Protein AF-A0A957NKJ2-F1 (afdb_monomer)

Sequence (121 aa):
MNRRWLSWLSLLTVLALMLSACGTPELPAAGPADGGDDAAAAPAESANTAAEPAAAADAGLPEVPRNRTLIMAGLGGEHPGAFTDVELFNSYAPGLSRSGFTQACTEGLFYYNMIGDEFIP

Mean predicted aligned error: 19.48 Å

Radius of gyration: 27.21 Å; Cα contacts (8 Å, |Δi|>4): 42; chains: 1; bounding box: 52×72×53 Å

Foldseek 3Di:
DDPVVVVVVVVVVVVVVVVVPPDDPDDDDDDDDDDDDDDDDDDDPPPPPVPDPPPPDCPDDDDDDPVPDDDDDPQQPPDPPQQPPPVDLDPPDPPRRDRCSCVPVHDDPWDQDPVVRDTHD

Secondary structure (DSSP, 8-state):
--HHHHHHHHHHHHHHHHHHHSPPPPPPPPPPPP----------------PPPP------PPPP-GGG-----SSSTTSTTS---TT---TTSTT---TTHHHHS---SSEEETTTTEEE-

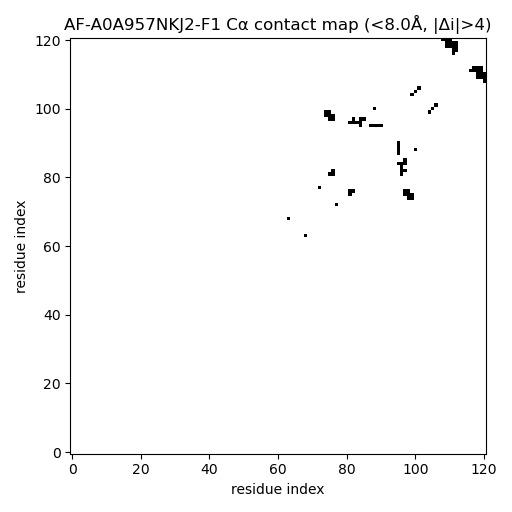Structure (mmCIF, N/CA/C/O backbone):
data_AF-A0A957NKJ2-F1
#
_entry.id   AF-A0A957NKJ2-F1
#
loop_
_atom_site.group_PDB
_atom_site.id
_atom_site.type_symbol
_atom_site.label_atom_id
_atom_site.label_alt_id
_atom_site.label_comp_id
_atom_site.label_asym_id
_atom_site.label_entity_id
_atom_site.label_seq_id
_atom_site.pdbx_PDB_ins_code
_atom_site.Cartn_x
_atom_site.Cartn_y
_atom_site.Cartn_z
_atom_site.occupancy
_atom_site.B_iso_or_equiv
_atom_site.auth_seq_id
_atom_site.auth_comp_id
_atom_site.auth_asym_id
_atom_site.auth_atom_id
_atom_site.pdbx_PDB_model_num
ATOM 1 N N . MET A 1 1 ? 28.696 27.927 -23.255 1.00 62.62 1 MET A N 1
ATOM 2 C CA . MET A 1 1 ? 27.937 27.993 -21.984 1.00 62.62 1 MET A CA 1
ATOM 3 C C . MET A 1 1 ? 28.858 27.620 -20.838 1.00 62.62 1 MET A C 1
ATOM 5 O O . MET A 1 1 ? 29.467 26.558 -20.871 1.00 62.62 1 MET A O 1
ATOM 9 N N . ASN A 1 2 ? 29.043 28.524 -19.877 1.00 75.38 2 ASN A N 1
ATOM 10 C CA . ASN A 1 2 ? 30.104 28.403 -18.880 1.00 75.38 2 ASN A CA 1
ATOM 11 C C . ASN A 1 2 ? 29.713 27.373 -17.818 1.00 75.38 2 ASN A C 1
ATOM 13 O O . ASN A 1 2 ? 28.762 27.587 -17.076 1.00 75.38 2 ASN A O 1
ATOM 17 N N . ARG A 1 3 ? 30.472 26.275 -17.712 1.00 78.56 3 ARG A N 1
ATOM 18 C CA . ARG A 1 3 ? 30.238 25.187 -16.738 1.00 78.56 3 ARG A CA 1
ATOM 19 C C . ARG A 1 3 ? 30.121 25.700 -15.296 1.00 78.56 3 ARG A C 1
ATOM 21 O O . ARG A 1 3 ? 29.353 25.169 -14.512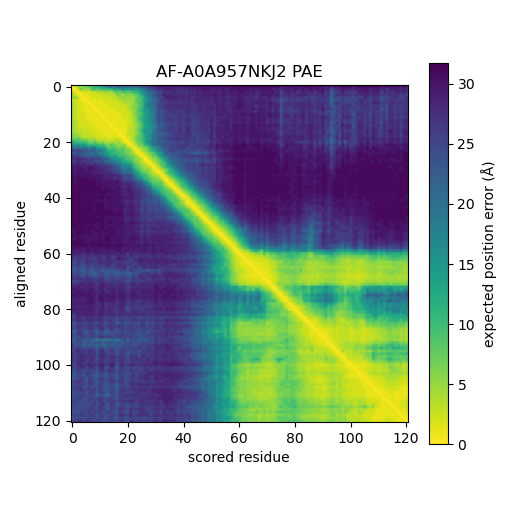 1.00 78.56 3 ARG A O 1
ATOM 28 N N . ARG A 1 4 ? 30.815 26.805 -14.997 1.00 86.44 4 ARG A N 1
ATOM 29 C CA . ARG A 1 4 ? 30.730 27.544 -13.730 1.00 86.44 4 ARG A CA 1
ATOM 30 C C . ARG A 1 4 ? 29.339 28.129 -13.467 1.00 86.44 4 ARG A C 1
ATOM 32 O O . ARG A 1 4 ? 28.875 28.066 -12.343 1.00 86.44 4 ARG A O 1
ATOM 39 N N . TRP A 1 5 ? 28.661 28.650 -14.486 1.00 89.94 5 TRP A N 1
ATOM 40 C CA . TRP A 1 5 ? 27.321 29.224 -14.341 1.00 89.94 5 TRP A CA 1
ATOM 41 C C . TRP A 1 5 ? 26.274 28.151 -14.020 1.00 89.94 5 TRP A C 1
ATOM 43 O O . TRP A 1 5 ? 25.466 28.336 -13.117 1.00 89.94 5 TRP A O 1
ATOM 53 N N . LEU A 1 6 ? 26.367 26.992 -14.681 1.00 89.56 6 LEU A N 1
ATOM 54 C CA . LEU A 1 6 ? 25.525 25.827 -14.388 1.00 89.56 6 LEU A CA 1
ATOM 55 C C . LEU A 1 6 ? 25.745 25.315 -12.958 1.00 89.56 6 LEU A C 1
ATOM 57 O O . LEU A 1 6 ? 24.777 25.098 -12.239 1.00 89.56 6 LEU A O 1
ATOM 61 N N . SER A 1 7 ? 27.001 25.205 -12.508 1.00 89.06 7 SER A N 1
ATOM 62 C CA . SER A 1 7 ? 27.301 24.802 -11.128 1.00 89.06 7 SER A CA 1
ATOM 63 C C . SER A 1 7 ? 26.748 25.783 -10.092 1.00 89.06 7 SER A C 1
ATOM 65 O O . SER A 1 7 ? 26.235 25.347 -9.069 1.00 89.06 7 SER A O 1
ATOM 67 N N . TRP A 1 8 ? 26.814 27.090 -10.356 1.00 94.19 8 TRP A N 1
ATOM 68 C CA . TRP A 1 8 ? 26.260 28.112 -9.462 1.00 94.19 8 TRP A CA 1
ATOM 69 C C . TRP A 1 8 ? 24.733 28.066 -9.395 1.00 94.19 8 TRP A C 1
ATOM 71 O O . TRP A 1 8 ? 24.173 28.165 -8.306 1.00 94.19 8 TRP A O 1
ATOM 81 N N . LEU A 1 9 ? 24.064 27.859 -10.532 1.00 94.12 9 LEU A N 1
ATOM 82 C CA . LEU A 1 9 ? 22.613 27.676 -10.590 1.00 94.12 9 LEU A CA 1
ATOM 83 C C . LEU A 1 9 ? 22.170 26.467 -9.763 1.00 94.12 9 LEU A C 1
ATOM 85 O O . LEU A 1 9 ? 21.305 26.616 -8.903 1.00 94.12 9 LEU A O 1
ATOM 89 N N . SER A 1 10 ? 22.808 25.307 -9.947 1.00 90.56 10 SER A N 1
ATOM 90 C CA . SER A 1 10 ? 22.511 24.098 -9.167 1.00 90.56 10 SER A CA 1
ATOM 91 C C . SER A 1 10 ? 22.711 24.311 -7.666 1.00 90.56 10 SER A C 1
ATOM 93 O O . SER A 1 10 ? 21.876 23.896 -6.866 1.00 90.56 10 SER A O 1
ATOM 95 N N . LEU A 1 11 ? 23.784 25.002 -7.276 1.00 95.25 11 LEU A N 1
ATOM 96 C CA . LEU A 1 11 ? 24.105 25.254 -5.871 1.00 95.25 11 LEU A C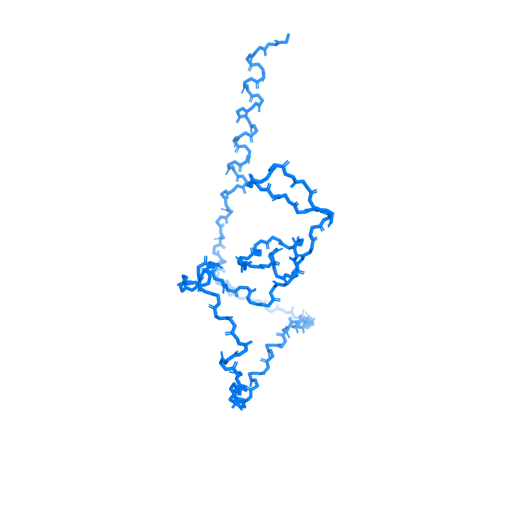A 1
ATOM 97 C C . LEU A 1 11 ? 23.093 26.208 -5.219 1.00 95.25 11 LEU A C 1
ATOM 99 O O . LEU A 1 11 ? 22.652 25.961 -4.100 1.00 95.25 11 LEU A O 1
ATOM 103 N N . LEU A 1 12 ? 22.645 27.234 -5.951 1.00 95.19 12 LEU A N 1
ATOM 104 C CA . LEU A 1 12 ? 21.554 28.116 -5.525 1.00 95.19 12 LEU A CA 1
ATOM 105 C C . LEU A 1 12 ? 20.221 27.370 -5.390 1.00 95.19 12 LEU A C 1
ATOM 107 O O . LEU A 1 12 ? 19.465 27.650 -4.463 1.00 95.19 12 LEU A O 1
ATOM 111 N N . THR A 1 13 ? 19.941 26.403 -6.272 1.00 92.81 13 THR A N 1
ATOM 112 C CA . THR A 1 13 ? 18.685 25.632 -6.209 1.00 92.81 13 THR A CA 1
ATOM 113 C C . THR A 1 13 ? 18.650 24.729 -4.974 1.00 92.81 13 THR A C 1
ATOM 115 O O . THR A 1 13 ? 17.651 24.695 -4.260 1.00 92.81 13 THR A O 1
ATOM 118 N N . VAL A 1 14 ? 19.758 24.037 -4.685 1.00 92.44 14 VAL A N 1
ATOM 119 C CA . VAL A 1 14 ? 19.895 23.190 -3.486 1.00 92.44 14 VAL A CA 1
ATOM 120 C C . VAL A 1 14 ? 19.808 24.029 -2.208 1.00 92.44 14 VAL A C 1
ATOM 122 O O . VAL A 1 14 ? 19.136 23.631 -1.260 1.00 92.44 14 VAL A O 1
ATOM 125 N N . LEU A 1 15 ? 20.432 25.210 -2.191 1.00 90.62 15 LEU A N 1
ATOM 126 C CA . LEU A 1 15 ? 20.371 26.127 -1.053 1.00 90.62 15 LEU A CA 1
ATOM 127 C C . LEU A 1 15 ? 18.934 26.611 -0.794 1.00 90.62 15 LEU A C 1
ATOM 129 O O . LEU A 1 15 ? 18.479 26.576 0.344 1.00 90.62 15 LEU A O 1
ATOM 133 N N . ALA A 1 16 ? 18.193 26.994 -1.837 1.00 88.06 16 ALA A N 1
ATOM 134 C CA . ALA A 1 16 ? 16.799 27.424 -1.707 1.00 88.06 16 ALA A CA 1
ATOM 135 C C . ALA A 1 16 ? 15.884 26.313 -1.158 1.00 88.06 16 ALA A C 1
ATOM 137 O O . ALA A 1 16 ? 15.049 26.578 -0.294 1.00 88.06 16 ALA A O 1
ATOM 138 N N . LEU A 1 17 ? 16.081 25.066 -1.602 1.00 88.00 17 LEU A N 1
ATOM 139 C CA . LEU A 1 17 ? 15.357 23.903 -1.076 1.00 88.00 17 LEU A CA 1
ATOM 140 C C . LEU A 1 17 ? 15.646 23.669 0.413 1.00 88.00 17 LEU A C 1
ATOM 142 O O . LEU A 1 17 ? 14.727 23.390 1.177 1.00 88.00 17 LEU A O 1
ATOM 146 N N . MET A 1 18 ? 16.899 23.836 0.839 1.00 82.88 18 MET A N 1
ATOM 147 C CA . MET A 1 18 ? 17.286 23.683 2.246 1.00 82.88 18 MET A CA 1
ATOM 148 C C . MET A 1 18 ? 16.724 24.801 3.132 1.00 82.88 18 MET A C 1
ATOM 150 O O . MET A 1 18 ? 16.254 24.525 4.232 1.00 82.88 18 MET A O 1
ATOM 154 N N . LEU A 1 19 ? 16.707 26.052 2.655 1.00 79.06 19 LEU A N 1
ATOM 155 C CA . LEU A 1 19 ? 16.115 27.165 3.408 1.00 79.06 19 LEU A CA 1
ATOM 156 C C . LEU A 1 19 ? 14.589 27.054 3.514 1.00 79.06 19 LEU A C 1
ATOM 158 O O . LEU A 1 19 ? 14.032 27.460 4.525 1.00 79.06 19 LEU A O 1
ATOM 162 N N . SER A 1 20 ? 13.917 26.484 2.513 1.00 76.25 20 SER A N 1
ATOM 163 C CA . SER A 1 20 ? 12.472 26.231 2.573 1.00 76.25 20 SER A CA 1
ATOM 164 C C . SER A 1 20 ? 12.095 25.081 3.516 1.00 76.25 20 SER A C 1
ATOM 166 O O . SER A 1 20 ? 10.938 24.999 3.920 1.00 76.25 20 SER A O 1
ATOM 168 N N . ALA A 1 21 ? 13.031 24.181 3.832 1.00 70.12 21 ALA A N 1
ATOM 169 C CA . ALA A 1 21 ? 12.791 23.017 4.686 1.00 70.12 21 ALA A CA 1
ATOM 170 C C . ALA A 1 21 ? 13.028 23.300 6.182 1.00 70.12 21 ALA A C 1
ATOM 172 O O . ALA A 1 21 ? 12.502 22.583 7.034 1.00 70.12 21 ALA A O 1
ATOM 173 N N . CYS A 1 22 ? 13.781 24.351 6.520 1.00 64.00 22 CYS A N 1
ATOM 174 C CA . CYS A 1 22 ? 13.935 24.811 7.897 1.00 64.00 22 CYS A CA 1
ATOM 175 C C . CYS A 1 22 ? 12.802 25.784 8.236 1.00 64.00 22 CYS A C 1
ATOM 177 O O . CYS A 1 22 ? 12.891 26.977 7.956 1.00 64.00 22 CYS A O 1
ATOM 179 N N . GLY A 1 23 ? 11.727 25.246 8.814 1.00 57.72 23 GLY A N 1
ATOM 180 C CA . GLY A 1 23 ? 10.577 26.013 9.284 1.00 57.72 23 GLY A CA 1
ATOM 181 C C . GLY A 1 23 ? 10.963 27.236 10.1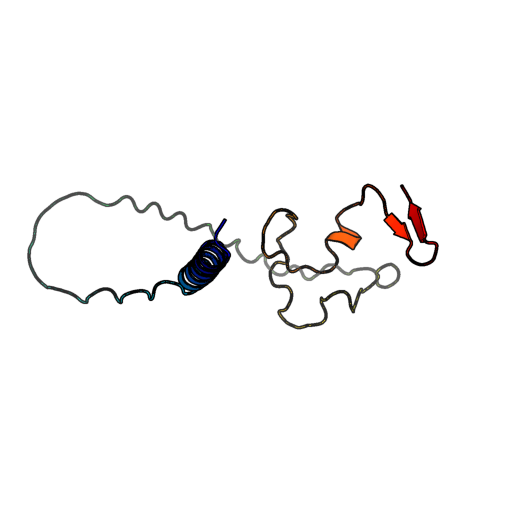25 1.00 57.72 23 GLY A C 1
ATOM 182 O O . GLY A 1 23 ? 11.930 27.227 10.888 1.00 57.72 23 GLY A O 1
ATOM 183 N N . THR A 1 24 ? 10.193 28.306 9.960 1.00 66.31 24 THR A N 1
ATOM 184 C CA . THR A 1 24 ? 10.292 29.550 10.725 1.00 66.31 24 THR A CA 1
ATOM 185 C C . THR A 1 24 ? 10.106 29.260 12.220 1.00 66.31 24 THR A C 1
ATOM 187 O O . THR A 1 24 ? 9.113 28.623 12.574 1.00 66.31 24 THR A O 1
ATOM 190 N N . PRO A 1 25 ? 10.996 29.720 13.121 1.00 60.03 25 PRO A N 1
ATOM 191 C CA . PRO A 1 25 ? 10.727 29.640 14.550 1.00 60.03 25 PRO A CA 1
ATOM 192 C C . PRO A 1 25 ? 9.540 30.546 14.894 1.00 60.03 25 PRO A C 1
ATOM 194 O O . PRO A 1 25 ? 9.522 31.724 14.534 1.00 60.03 25 PRO A O 1
ATOM 197 N N . GLU A 1 26 ? 8.544 29.986 15.576 1.00 55.19 26 GLU A N 1
ATOM 198 C CA . GLU A 1 26 ? 7.409 30.734 16.109 1.00 55.19 26 GLU A CA 1
ATOM 199 C C . GLU A 1 26 ? 7.927 31.707 17.182 1.00 55.19 26 GLU A C 1
ATOM 201 O O . GLU A 1 26 ? 8.547 31.306 18.170 1.00 55.19 26 GLU A O 1
ATOM 206 N N . LEU A 1 27 ? 7.755 33.009 16.945 1.00 52.12 27 LEU A N 1
ATOM 207 C CA . LEU A 1 27 ? 8.110 34.049 17.908 1.00 52.12 27 LEU A CA 1
ATOM 208 C C . LEU A 1 27 ? 7.086 34.032 19.054 1.00 52.12 27 LEU A C 1
ATOM 210 O O . LEU A 1 27 ? 5.887 34.078 18.776 1.00 52.12 27 LEU A O 1
ATOM 214 N N . PRO A 1 28 ? 7.515 34.012 20.330 1.00 52.88 28 PRO A N 1
ATOM 215 C CA . PRO A 1 28 ? 6.582 34.081 21.444 1.00 52.88 28 PRO A CA 1
ATOM 216 C C . PRO A 1 28 ? 5.856 35.429 21.434 1.00 52.88 28 PRO A C 1
ATOM 218 O O . PRO A 1 28 ? 6.483 36.488 21.341 1.00 52.88 28 PRO A O 1
ATOM 221 N N . ALA A 1 29 ? 4.527 35.385 21.537 1.00 53.34 29 ALA A N 1
ATOM 222 C CA . ALA A 1 29 ? 3.704 36.575 21.692 1.00 53.34 29 ALA A CA 1
ATOM 223 C C . ALA A 1 29 ? 4.106 37.336 22.968 1.00 53.34 29 ALA A C 1
ATOM 225 O O . ALA A 1 29 ? 4.267 36.748 24.040 1.00 53.34 29 ALA A O 1
ATOM 226 N N . ALA A 1 30 ? 4.291 38.650 22.835 1.00 41.31 30 ALA A N 1
ATOM 227 C CA . ALA A 1 30 ? 4.644 39.530 23.939 1.00 41.31 30 ALA A CA 1
ATOM 228 C C . ALA A 1 30 ? 3.518 39.581 24.987 1.00 41.31 30 ALA A C 1
ATOM 230 O O . ALA A 1 30 ? 2.345 39.742 24.648 1.00 41.31 30 ALA A O 1
ATOM 231 N N . GLY A 1 31 ? 3.901 39.452 26.260 1.00 50.69 31 GLY A N 1
ATOM 232 C CA . GLY A 1 31 ? 3.032 39.672 27.416 1.00 50.69 31 GLY A CA 1
ATOM 233 C C . GLY A 1 31 ? 2.644 41.149 27.613 1.00 50.69 31 GLY A C 1
ATOM 234 O O . GLY A 1 31 ? 3.145 42.024 26.907 1.0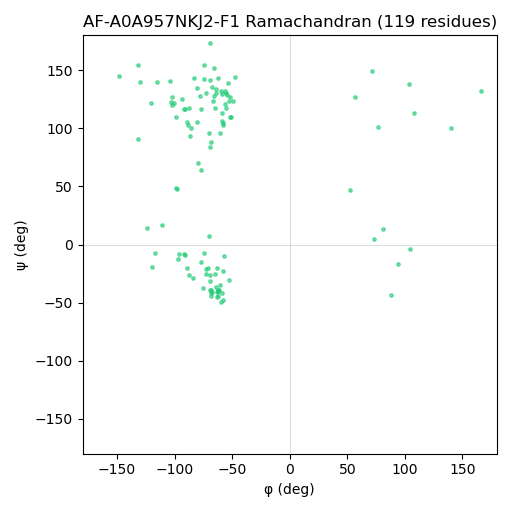0 50.69 31 GLY A O 1
ATOM 235 N N . PRO A 1 32 ? 1.741 41.427 28.566 1.00 46.75 32 PRO A N 1
ATOM 236 C CA . PRO A 1 32 ? 0.715 42.457 28.440 1.00 46.75 32 PRO A CA 1
ATOM 237 C C . PRO A 1 32 ? 1.203 43.870 28.781 1.00 46.75 32 PRO A C 1
ATOM 239 O O . PRO A 1 32 ? 1.954 44.066 29.736 1.00 46.75 32 PRO A O 1
ATOM 242 N N . ALA A 1 33 ? 0.701 44.857 28.034 1.00 35.25 33 ALA A N 1
ATOM 243 C CA . ALA A 1 33 ? 0.698 46.257 28.439 1.00 35.25 33 ALA A CA 1
ATOM 244 C C . ALA A 1 33 ? -0.714 46.632 28.909 1.00 35.25 33 ALA A C 1
ATOM 246 O O . ALA A 1 33 ? -1.693 46.450 28.188 1.00 35.25 33 ALA A O 1
ATOM 247 N N . ASP A 1 34 ? -0.771 47.105 30.147 1.00 38.28 34 ASP A N 1
ATOM 248 C CA . ASP A 1 34 ? -1.948 47.589 30.855 1.00 38.28 34 ASP A CA 1
ATOM 249 C C . ASP A 1 34 ? -2.375 48.975 30.332 1.00 38.28 34 ASP A C 1
ATOM 251 O O . ASP A 1 34 ? -1.520 49.829 30.079 1.00 38.28 34 ASP A O 1
ATOM 255 N N . GLY A 1 35 ? -3.690 49.211 30.257 1.00 31.75 35 GLY A N 1
ATOM 256 C CA . GLY A 1 35 ? -4.294 50.549 30.312 1.00 31.75 35 GLY A CA 1
ATOM 257 C C . GLY A 1 35 ? -4.886 51.138 29.022 1.00 31.75 35 GLY A C 1
ATOM 258 O O . GLY A 1 35 ? -4.155 51.582 28.140 1.00 31.75 35 GLY A O 1
ATOM 259 N N . GLY A 1 36 ? -6.219 51.299 29.008 1.00 28.52 36 GLY A N 1
ATOM 260 C CA . GLY A 1 36 ? -6.904 52.375 28.274 1.00 28.52 36 GLY A CA 1
ATOM 261 C C . GLY A 1 36 ? -8.201 51.979 27.563 1.00 28.52 36 GLY A C 1
ATOM 262 O O . GLY A 1 36 ? -8.148 51.440 26.463 1.00 28.52 36 GLY A O 1
ATOM 263 N N . ASP A 1 37 ? -9.339 52.292 28.188 1.00 32.56 37 ASP A N 1
ATOM 264 C CA . ASP A 1 37 ? -10.719 52.167 27.695 1.00 32.56 37 ASP A CA 1
ATOM 265 C C . ASP A 1 37 ? -10.985 52.856 26.338 1.00 32.56 37 ASP A C 1
ATOM 267 O O . ASP A 1 37 ? -10.523 53.970 26.107 1.00 32.56 37 ASP A O 1
ATOM 271 N N . ASP A 1 38 ? -11.755 52.211 25.450 1.00 29.02 38 ASP A N 1
ATOM 272 C CA . ASP A 1 38 ? -13.137 52.600 25.101 1.00 29.02 38 ASP A CA 1
ATOM 273 C C . ASP A 1 38 ? -13.648 51.903 23.817 1.00 29.02 38 ASP A C 1
ATOM 275 O O . ASP A 1 38 ? -13.019 51.922 22.764 1.00 29.02 38 ASP A O 1
ATOM 279 N N . ALA A 1 39 ? -14.865 51.366 23.943 1.00 34.78 39 ALA A N 1
ATOM 280 C CA . ALA A 1 39 ? -15.900 51.138 22.930 1.00 34.78 39 ALA A CA 1
ATOM 281 C C . ALA A 1 39 ? -15.639 50.306 21.642 1.00 34.78 39 ALA A C 1
ATOM 283 O O . ALA A 1 39 ? -14.905 50.678 20.734 1.00 34.78 39 ALA A O 1
ATOM 284 N N . ALA A 1 40 ? -16.543 49.325 21.492 1.00 33.22 40 ALA A N 1
ATOM 285 C CA . ALA A 1 40 ? -17.197 48.860 20.260 1.00 33.22 40 ALA A CA 1
ATOM 286 C C . ALA A 1 40 ? -16.726 47.548 19.598 1.00 33.22 40 ALA A C 1
ATOM 288 O O . ALA A 1 40 ? -15.551 47.286 19.384 1.00 33.22 40 ALA A O 1
ATOM 289 N N . ALA A 1 41 ? -17.763 46.810 19.177 1.00 32.94 41 ALA A N 1
ATOM 290 C CA . ALA A 1 41 ? -17.811 45.644 18.294 1.00 32.94 41 ALA A CA 1
ATOM 291 C C . ALA A 1 41 ? -17.377 44.291 18.889 1.00 32.94 41 ALA A C 1
ATOM 293 O O . ALA A 1 41 ? -16.205 43.938 18.965 1.00 32.94 41 ALA A O 1
ATOM 294 N N . ALA A 1 42 ? -18.392 43.491 19.231 1.00 43.62 42 ALA A N 1
ATOM 295 C CA . ALA A 1 42 ? -18.269 42.059 19.463 1.00 43.62 42 ALA A CA 1
ATOM 296 C C . ALA A 1 42 ? -17.640 41.364 18.237 1.00 43.62 42 ALA A C 1
ATOM 298 O O . ALA A 1 42 ? -18.136 41.563 17.122 1.00 43.62 42 ALA A O 1
ATOM 299 N N . PRO A 1 43 ? -16.608 40.519 18.400 1.00 37.03 43 PRO A N 1
ATOM 300 C CA . PRO A 1 43 ? -16.194 39.619 17.343 1.00 37.03 43 PRO A CA 1
ATOM 301 C C . PRO A 1 43 ? -17.152 38.430 17.307 1.00 37.03 43 PRO A C 1
ATOM 303 O O . PRO A 1 43 ? -17.401 37.772 18.315 1.00 37.03 43 PRO A O 1
ATOM 306 N N . ALA A 1 44 ? -17.683 38.161 16.117 1.00 40.19 44 ALA A N 1
ATOM 307 C CA . ALA A 1 44 ? -18.317 36.900 15.790 1.00 40.19 44 ALA A CA 1
ATOM 308 C C . ALA A 1 44 ? -17.297 35.769 15.981 1.00 40.19 44 ALA A C 1
ATOM 310 O O . ALA A 1 44 ? -16.372 35.595 15.187 1.00 40.19 44 ALA A O 1
ATOM 311 N N . GLU A 1 45 ? -17.479 35.009 17.054 1.00 36.88 45 GLU A N 1
ATOM 312 C CA . GLU A 1 45 ? -16.822 33.736 17.300 1.00 36.88 45 GLU A CA 1
ATOM 313 C C . GLU A 1 45 ? -17.375 32.715 16.297 1.00 36.88 45 GLU A C 1
ATOM 315 O O . GLU A 1 45 ? -18.326 31.985 16.560 1.00 36.88 45 GLU A O 1
ATOM 320 N N . SE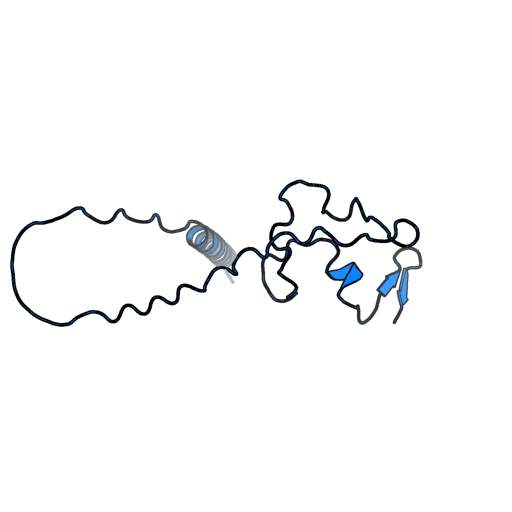R A 1 46 ? -16.806 32.695 15.090 1.00 42.28 46 SER A N 1
ATOM 321 C CA . SER A 1 46 ? -16.981 31.572 14.169 1.00 42.28 46 SER A CA 1
ATOM 322 C C . SER A 1 46 ? -16.037 30.457 14.611 1.00 42.28 46 SER A C 1
ATOM 324 O O . SER A 1 46 ? -15.007 30.185 13.993 1.00 42.28 46 SER A O 1
ATOM 326 N N . ALA A 1 47 ? -16.369 29.852 15.751 1.00 41.41 47 ALA A N 1
ATOM 327 C CA . ALA A 1 47 ? -15.810 28.587 16.180 1.00 41.41 47 ALA A CA 1
ATOM 328 C C . ALA A 1 47 ? -16.326 27.508 15.223 1.00 41.41 47 ALA A C 1
ATOM 330 O O . ALA A 1 47 ? -17.351 26.873 15.463 1.00 41.41 47 ALA A O 1
ATOM 331 N N . ASN A 1 48 ? -15.611 27.284 14.121 1.00 48.91 48 ASN A N 1
ATOM 332 C CA . ASN A 1 48 ? -15.713 26.018 13.406 1.00 48.91 48 ASN A CA 1
ATOM 333 C C . ASN A 1 48 ? -14.911 24.968 14.187 1.00 48.91 48 ASN A C 1
ATOM 335 O O . ASN A 1 48 ? -13.890 24.461 13.726 1.00 48.91 48 ASN A O 1
ATOM 339 N N . THR A 1 49 ? -15.358 24.687 15.411 1.00 40.41 49 THR A N 1
ATOM 340 C CA . THR A 1 49 ? -14.995 23.467 16.117 1.00 40.41 49 THR A CA 1
ATOM 341 C C . THR A 1 49 ? -15.712 22.363 15.365 1.00 40.41 49 THR A C 1
ATOM 343 O O . THR A 1 49 ? -16.907 22.141 15.566 1.00 40.41 49 THR A O 1
ATOM 346 N N . ALA A 1 50 ? -15.006 21.713 14.439 1.00 51.47 50 ALA A N 1
ATOM 347 C CA . ALA A 1 50 ? -15.430 20.413 13.957 1.00 51.47 50 ALA A CA 1
ATOM 348 C C . ALA A 1 50 ? -15.647 19.559 15.207 1.00 51.47 50 ALA A C 1
ATOM 350 O O . ALA A 1 50 ? -14.702 19.298 15.950 1.00 51.47 50 ALA A O 1
ATOM 351 N N . ALA A 1 51 ? -16.911 19.250 15.495 1.00 48.84 51 ALA A N 1
ATOM 352 C CA . ALA A 1 51 ? -17.260 18.403 16.612 1.00 48.84 51 ALA A CA 1
ATOM 353 C C . ALA A 1 51 ? -16.491 17.096 16.435 1.00 48.84 51 ALA A C 1
ATOM 355 O O . ALA A 1 51 ? -16.667 16.400 15.433 1.00 48.84 51 ALA A O 1
ATOM 356 N N . GLU A 1 52 ? -15.612 16.801 17.389 1.00 48.19 52 GLU A N 1
ATOM 357 C CA . GLU A 1 52 ? -15.042 15.473 17.525 1.00 48.19 52 GLU A CA 1
ATOM 358 C C . GLU A 1 52 ? -16.226 14.499 17.588 1.00 48.19 52 GLU A C 1
ATOM 360 O O . GLU A 1 52 ? -17.147 14.730 18.386 1.00 48.19 52 GLU A O 1
ATOM 365 N N . PRO A 1 53 ? -16.302 13.489 16.700 1.00 58.03 53 PRO A N 1
ATOM 366 C CA . PRO A 1 53 ? -17.406 12.550 16.738 1.00 58.03 53 PRO A CA 1
ATOM 367 C C . PRO A 1 53 ? -17.430 11.942 18.136 1.00 58.03 53 PRO A C 1
ATOM 369 O O . PRO A 1 53 ? -16.438 11.377 18.593 1.00 58.03 53 PRO A O 1
ATOM 372 N N . ALA A 1 54 ? -18.557 12.119 18.830 1.00 53.28 54 ALA A N 1
ATOM 373 C CA . ALA A 1 54 ? -18.764 11.545 20.146 1.00 53.28 54 ALA A CA 1
ATOM 374 C C . ALA A 1 54 ? -18.394 10.062 20.079 1.00 53.28 54 ALA A C 1
ATOM 376 O O . ALA A 1 54 ? -18.929 9.341 19.233 1.00 53.28 54 ALA A O 1
ATOM 377 N N . ALA A 1 55 ? -17.460 9.637 20.935 1.00 57.47 55 ALA A N 1
ATOM 378 C CA . ALA A 1 55 ? -17.048 8.248 21.022 1.00 57.47 55 ALA A CA 1
ATOM 379 C C . ALA A 1 55 ? -18.307 7.389 21.177 1.00 57.47 55 ALA A C 1
ATOM 381 O O . ALA A 1 55 ? -19.013 7.469 22.187 1.00 57.47 55 ALA A O 1
ATOM 382 N N . ALA A 1 56 ? -18.632 6.631 20.128 1.00 60.97 56 ALA A N 1
ATOM 383 C CA . ALA A 1 56 ? -19.739 5.700 20.165 1.00 60.97 56 ALA A CA 1
ATOM 384 C C . ALA A 1 56 ? -19.495 4.746 21.338 1.00 60.97 56 ALA A C 1
ATOM 386 O O . ALA A 1 56 ? -18.384 4.240 21.505 1.00 60.97 56 ALA A O 1
ATOM 387 N N . ALA A 1 57 ? -20.518 4.540 22.170 1.00 57.84 57 ALA A N 1
ATOM 388 C CA . ALA A 1 57 ? -20.458 3.538 23.222 1.00 57.84 57 ALA A CA 1
ATOM 389 C C . ALA A 1 57 ? -20.024 2.205 22.599 1.00 57.84 57 ALA A C 1
ATOM 391 O O . ALA A 1 57 ? -20.603 1.777 21.598 1.00 57.84 57 ALA A O 1
ATOM 392 N N . ASP A 1 58 ? -18.981 1.607 23.175 1.00 60.25 58 ASP A N 1
ATOM 393 C CA . ASP A 1 58 ? -18.340 0.392 22.687 1.00 60.25 58 ASP A CA 1
ATOM 394 C C . ASP A 1 58 ? -19.370 -0.745 22.670 1.00 60.25 58 ASP A C 1
ATOM 396 O O . ASP A 1 58 ? -19.669 -1.366 23.690 1.00 60.25 58 ASP A O 1
ATOM 400 N N . AL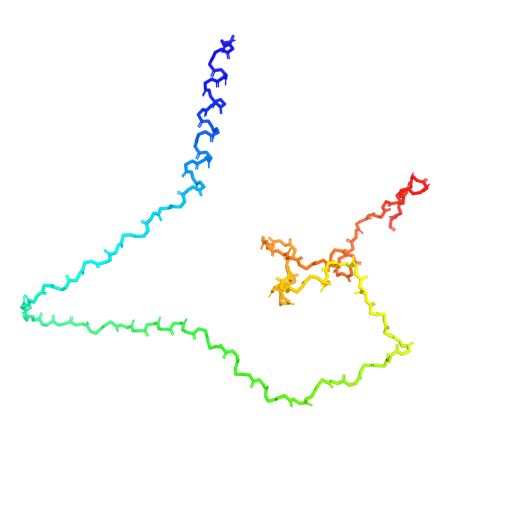A A 1 59 ? -19.979 -0.983 21.508 1.00 69.19 59 ALA A N 1
ATOM 401 C CA . ALA A 1 59 ? -20.935 -2.067 21.299 1.00 69.19 59 ALA A CA 1
ATOM 402 C C . ALA A 1 59 ? -20.250 -3.450 21.314 1.00 69.19 59 ALA A C 1
ATOM 404 O O . ALA A 1 59 ? -20.894 -4.460 21.023 1.00 69.19 59 ALA A O 1
ATOM 405 N N . GLY A 1 60 ? -18.956 -3.499 21.653 1.00 79.25 60 GLY A N 1
ATOM 406 C CA . GLY A 1 60 ? -18.084 -4.627 21.402 1.00 79.25 60 GLY A CA 1
ATOM 407 C C . GLY A 1 60 ? -17.779 -4.740 19.911 1.00 79.25 60 GLY A C 1
ATOM 408 O O . GLY A 1 60 ? -18.587 -4.395 19.045 1.00 79.25 60 GLY A O 1
ATOM 409 N N . LEU A 1 61 ? -16.591 -5.247 19.593 1.00 81.06 61 LEU A N 1
ATOM 410 C CA . LEU A 1 61 ? -16.279 -5.603 18.216 1.00 81.06 61 LEU A CA 1
ATOM 411 C C . LEU A 1 61 ? -17.151 -6.797 17.797 1.00 81.06 61 LEU A C 1
ATOM 413 O O . LEU A 1 61 ? -17.280 -7.756 18.564 1.00 81.06 61 LEU A O 1
ATOM 417 N N . PRO A 1 62 ? -17.749 -6.774 16.596 1.00 88.31 62 PRO A N 1
ATOM 418 C CA . PRO A 1 62 ? -18.469 -7.929 16.085 1.00 88.31 62 PRO A CA 1
ATOM 419 C C . PRO A 1 62 ? -17.515 -9.118 15.920 1.00 88.31 62 PRO A C 1
ATOM 421 O O . PRO A 1 62 ? -16.366 -8.958 15.507 1.00 88.31 62 PRO A O 1
ATOM 424 N N . GLU A 1 63 ? -18.009 -10.323 16.203 1.00 92.25 63 GLU A N 1
ATOM 425 C CA . GLU A 1 63 ? -17.227 -11.546 16.017 1.00 92.25 63 GLU A CA 1
ATOM 426 C C . GLU A 1 63 ? -16.966 -11.789 14.523 1.00 92.25 63 GLU A C 1
ATOM 428 O O . GLU A 1 63 ? -17.895 -11.904 13.716 1.00 92.25 63 GLU A O 1
ATOM 433 N N . VAL A 1 64 ? -15.690 -11.901 14.151 1.00 90.12 64 VAL A N 1
ATOM 434 C CA . VAL A 1 64 ? -15.255 -12.143 12.772 1.00 90.12 64 VAL A CA 1
ATOM 435 C C . VAL A 1 64 ? -14.873 -13.625 12.609 1.00 90.12 64 VAL A C 1
ATOM 437 O O . VAL A 1 64 ? -13.944 -14.091 13.272 1.00 90.12 64 VAL A O 1
ATOM 440 N N . PRO A 1 65 ? -15.527 -14.400 11.716 1.00 94.88 65 PRO A N 1
ATOM 441 C CA . PRO A 1 65 ? -15.280 -15.837 11.590 1.00 94.88 65 PRO A CA 1
ATOM 442 C C . PRO A 1 65 ? -13.821 -16.174 11.257 1.00 94.88 65 PRO A C 1
ATOM 444 O O . PRO A 1 65 ? -13.330 -15.921 10.150 1.00 94.88 65 PRO A O 1
ATOM 447 N N . ARG A 1 66 ? -13.119 -16.821 12.193 1.00 93.31 66 ARG A N 1
ATOM 448 C CA . ARG A 1 66 ? -11.681 -17.100 12.050 1.00 93.31 66 ARG A CA 1
ATOM 449 C C . ARG A 1 66 ? -11.336 -17.966 10.837 1.00 93.31 66 ARG A C 1
ATOM 451 O O . ARG A 1 66 ? -10.289 -17.752 10.230 1.00 93.31 66 ARG A O 1
ATOM 458 N N . ASN A 1 67 ? -12.202 -18.913 10.474 1.00 96.94 67 ASN A N 1
ATOM 459 C CA . ASN A 1 67 ? -12.001 -19.850 9.360 1.00 96.94 67 ASN A CA 1
ATOM 460 C C . ASN A 1 67 ? -12.177 -19.225 7.964 1.00 96.94 67 ASN A C 1
ATOM 462 O O . ASN A 1 67 ? -11.921 -19.896 6.968 1.00 96.94 67 ASN A O 1
ATOM 466 N N . ARG A 1 68 ? -12.632 -17.972 7.881 1.00 95.25 68 ARG A N 1
ATOM 467 C CA . ARG A 1 68 ? -12.801 -17.217 6.628 1.00 95.25 68 ARG A CA 1
ATOM 468 C C . ARG A 1 68 ? -12.039 -15.895 6.639 1.00 95.25 68 ARG A C 1
ATOM 470 O O . ARG A 1 68 ? -12.275 -15.046 5.790 1.00 95.25 68 ARG A O 1
ATOM 477 N N . THR A 1 69 ? -11.132 -15.734 7.599 1.00 92.44 69 THR A N 1
ATOM 478 C CA . THR A 1 69 ? -10.403 -14.488 7.816 1.00 92.44 69 THR A CA 1
ATOM 479 C C . THR A 1 69 ? -8.916 -14.736 7.685 1.00 92.44 69 THR A C 1
ATOM 481 O O . THR A 1 69 ? -8.335 -15.545 8.414 1.00 92.44 69 THR A O 1
ATOM 484 N N . LEU A 1 70 ? -8.294 -14.020 6.756 1.00 88.06 70 LEU A N 1
ATOM 485 C CA . LEU A 1 70 ? -6.849 -13.952 6.645 1.00 88.06 70 LEU A CA 1
ATOM 486 C C . LEU A 1 70 ? -6.357 -12.774 7.485 1.00 88.06 70 LEU A C 1
ATOM 488 O O . LEU A 1 70 ? -6.701 -11.628 7.217 1.00 88.06 70 LEU A O 1
ATOM 492 N N . ILE A 1 71 ? -5.560 -13.070 8.511 1.00 84.69 71 ILE A N 1
ATOM 493 C CA . ILE A 1 71 ? -4.857 -12.046 9.283 1.00 84.69 71 ILE A CA 1
ATOM 494 C C . ILE A 1 71 ? -3.526 -11.823 8.573 1.00 84.69 71 ILE A C 1
ATOM 496 O O . ILE A 1 71 ? -2.629 -12.661 8.666 1.00 84.69 71 ILE A O 1
ATOM 500 N N . MET A 1 72 ? -3.431 -10.733 7.818 1.00 76.31 72 MET A N 1
ATOM 501 C CA . MET A 1 72 ? -2.204 -10.360 7.123 1.00 76.31 72 MET A CA 1
ATOM 502 C C . MET A 1 72 ? -1.254 -9.674 8.106 1.00 76.31 72 MET A C 1
ATOM 504 O O . MET A 1 72 ? -1.469 -8.526 8.479 1.00 76.31 72 MET A O 1
ATOM 508 N N . ALA A 1 73 ? -0.208 -10.387 8.518 1.00 68.19 73 ALA A N 1
ATOM 509 C CA . ALA A 1 73 ? 0.951 -9.825 9.209 1.00 68.19 73 ALA A CA 1
ATOM 510 C C . ALA A 1 73 ? 2.117 -9.739 8.211 1.00 68.19 73 ALA A C 1
ATOM 512 O O . ALA A 1 73 ? 2.286 -10.651 7.402 1.00 68.19 73 ALA A O 1
ATOM 513 N N . GLY A 1 74 ? 2.914 -8.673 8.238 1.00 64.88 74 GLY A N 1
ATOM 514 C CA . GLY A 1 74 ? 4.052 -8.468 7.329 1.00 64.88 74 GLY A CA 1
ATOM 515 C C . GLY A 1 74 ? 3.811 -7.454 6.206 1.00 64.88 74 GLY A C 1
ATOM 516 O O . GLY A 1 74 ? 4.712 -7.187 5.415 1.00 64.88 74 GLY A O 1
ATOM 517 N N . LEU A 1 75 ? 2.597 -6.907 6.100 1.00 59.91 75 LEU A N 1
ATOM 518 C CA . LEU A 1 75 ? 2.266 -5.807 5.191 1.00 59.91 75 LEU A CA 1
ATOM 519 C C . LEU A 1 75 ? 2.290 -4.499 5.975 1.00 59.91 75 LEU A C 1
ATOM 521 O O . LEU A 1 75 ? 1.344 -3.723 5.904 1.00 59.91 75 LEU A O 1
ATOM 525 N N . GLY A 1 76 ? 3.338 -4.255 6.752 1.00 55.75 76 GLY A N 1
ATOM 526 C CA . GLY A 1 76 ? 3.559 -2.997 7.445 1.00 55.75 76 GLY A CA 1
ATOM 527 C C . GLY A 1 76 ? 2.904 -2.932 8.820 1.00 55.75 76 GLY A C 1
ATOM 528 O O . GLY A 1 76 ? 3.581 -2.509 9.746 1.00 55.75 76 GLY A O 1
ATOM 529 N N . GLY A 1 77 ? 1.658 -3.386 9.002 1.00 55.62 77 GLY A N 1
ATOM 530 C CA . GLY A 1 77 ? 0.852 -3.195 10.229 1.00 55.62 77 GLY A CA 1
ATOM 531 C C . GLY A 1 77 ? 1.438 -3.715 11.557 1.00 55.62 77 GLY A C 1
ATOM 532 O O . GLY A 1 77 ? 0.910 -3.420 12.625 1.00 55.62 77 GLY A O 1
ATOM 533 N N . GLU A 1 78 ? 2.521 -4.482 11.508 1.00 60.94 78 GLU A N 1
ATOM 534 C CA . GLU A 1 78 ? 3.238 -5.066 12.643 1.00 60.94 78 GLU A CA 1
ATOM 535 C C . GLU A 1 78 ? 4.026 -4.068 13.503 1.00 60.94 78 GLU A C 1
ATOM 537 O O . GLU A 1 78 ? 4.331 -4.389 14.652 1.00 60.94 78 GLU A O 1
ATOM 542 N N . HIS A 1 79 ? 4.358 -2.874 12.998 1.00 64.06 79 HIS A N 1
ATOM 543 C CA . HIS A 1 79 ? 5.050 -1.870 13.807 1.00 64.06 79 HIS A CA 1
ATOM 544 C C . HIS A 1 79 ? 4.036 -1.002 14.577 1.00 64.06 79 HIS A C 1
ATOM 546 O O . HIS A 1 79 ? 3.263 -0.267 13.952 1.00 64.06 79 HIS A O 1
ATOM 552 N N . PRO A 1 80 ? 4.040 -1.015 15.927 1.00 62.88 80 PRO A N 1
ATOM 553 C CA . PRO A 1 80 ? 3.144 -0.177 16.718 1.00 62.88 80 PRO A CA 1
ATOM 554 C C . PRO A 1 80 ? 3.279 1.299 16.326 1.00 62.88 80 PRO A C 1
ATOM 556 O O . PRO A 1 80 ? 4.390 1.826 16.251 1.00 62.88 80 PRO A O 1
ATOM 559 N N . GLY A 1 81 ? 2.154 1.957 16.039 1.00 65.38 81 GLY A N 1
ATOM 560 C CA . GLY A 1 81 ? 2.114 3.377 15.674 1.00 65.38 81 GLY A CA 1
ATOM 561 C C . GLY A 1 81 ? 2.619 3.728 14.269 1.00 65.38 81 GLY A C 1
ATOM 562 O O . GLY A 1 81 ? 2.683 4.909 13.951 1.00 65.38 81 GLY A O 1
ATOM 563 N N . ALA A 1 82 ? 2.964 2.753 13.420 1.00 62.22 82 ALA A N 1
ATOM 564 C CA . ALA A 1 82 ? 3.422 3.039 12.057 1.00 62.22 82 ALA A CA 1
ATOM 565 C C . ALA A 1 82 ? 2.288 3.401 11.079 1.00 62.22 82 ALA A C 1
ATOM 567 O O . ALA A 1 82 ? 2.573 3.956 10.023 1.00 62.22 82 ALA A O 1
ATOM 568 N N . PHE A 1 83 ? 1.027 3.131 11.442 1.00 69.75 83 PHE A N 1
ATOM 569 C CA . PHE A 1 83 ? -0.148 3.451 10.625 1.00 69.75 83 PHE A CA 1
ATOM 570 C C . PHE A 1 83 ? -1.201 4.137 11.477 1.00 69.75 83 PHE A C 1
ATOM 572 O O . PHE A 1 83 ? -2.006 3.492 12.146 1.00 69.75 83 PHE A O 1
ATOM 579 N N . THR A 1 84 ? -1.137 5.461 11.512 1.00 72.44 84 THR A N 1
ATOM 580 C CA . THR A 1 84 ? -2.023 6.302 12.326 1.00 72.44 84 THR A CA 1
ATOM 581 C C . THR A 1 84 ? -3.204 6.851 11.529 1.00 72.44 84 THR A C 1
ATOM 583 O O . THR A 1 84 ? -4.168 7.338 12.109 1.00 72.44 84 THR A O 1
ATOM 586 N N . ASP A 1 85 ? -3.168 6.732 10.205 1.00 77.19 85 ASP A N 1
ATOM 587 C CA . ASP A 1 85 ? -4.156 7.243 9.256 1.00 77.19 85 ASP A CA 1
ATOM 588 C C . ASP A 1 85 ? -5.157 6.157 8.825 1.00 77.19 85 ASP A C 1
ATOM 590 O O . ASP A 1 85 ? -5.449 5.980 7.642 1.00 77.19 85 ASP A O 1
ATOM 594 N N . VAL A 1 86 ? -5.715 5.419 9.792 1.00 76.25 86 VAL A N 1
ATOM 595 C CA . VAL A 1 86 ? -6.668 4.320 9.527 1.00 76.25 86 VAL A CA 1
ATOM 596 C C . VAL A 1 86 ? -7.911 4.761 8.744 1.00 76.25 86 VAL A C 1
ATOM 598 O O . VAL A 1 86 ? -8.499 3.948 8.039 1.00 76.25 86 VAL A O 1
ATOM 601 N N . GLU A 1 87 ? -8.252 6.050 8.798 1.00 81.94 87 GLU A N 1
ATOM 602 C CA . GLU A 1 87 ? -9.388 6.655 8.091 1.00 81.94 87 GLU A CA 1
ATOM 603 C C . GLU A 1 87 ? -9.036 7.214 6.697 1.00 81.94 87 GLU A C 1
ATOM 605 O O . GLU A 1 87 ? -9.921 7.615 5.938 1.00 81.94 87 GLU A O 1
ATOM 610 N N . LEU A 1 88 ? -7.754 7.268 6.312 1.00 82.62 88 LEU A N 1
ATOM 611 C CA . LEU A 1 88 ? -7.336 7.876 5.046 1.00 82.62 88 LEU A CA 1
ATOM 612 C C . LEU A 1 88 ? -7.334 6.845 3.914 1.00 82.62 88 LEU A C 1
ATOM 614 O O . LEU A 1 88 ? -6.436 6.015 3.818 1.00 82.62 88 LEU A O 1
ATOM 618 N N . PHE A 1 89 ? -8.322 6.914 3.017 1.00 85.69 89 PHE A N 1
ATOM 619 C CA . PHE A 1 89 ? -8.459 6.042 1.831 1.00 85.69 89 PHE A CA 1
ATOM 620 C C . PHE A 1 89 ? -8.232 6.775 0.500 1.00 85.69 89 PHE A C 1
ATOM 622 O O . PHE A 1 89 ? -8.617 6.288 -0.561 1.00 85.69 89 PHE A O 1
ATOM 629 N N . ASN A 1 90 ? -7.621 7.957 0.541 1.00 86.69 90 ASN A N 1
ATOM 630 C CA . ASN A 1 90 ? -7.369 8.761 -0.647 1.00 86.69 90 ASN A CA 1
ATOM 631 C C . ASN A 1 90 ? -5.925 8.576 -1.131 1.00 86.69 90 ASN A C 1
ATOM 633 O O . ASN A 1 90 ? -4.998 9.094 -0.514 1.00 86.69 90 ASN A O 1
ATOM 637 N N . SER A 1 91 ? -5.741 7.904 -2.267 1.00 86.62 91 SER A N 1
ATOM 638 C CA . SER A 1 91 ? -4.435 7.696 -2.915 1.00 86.62 91 SER A CA 1
ATOM 639 C C . SER A 1 91 ? -3.752 8.979 -3.385 1.00 86.62 91 SER A C 1
ATOM 641 O O . SER A 1 91 ? -2.544 8.977 -3.612 1.00 86.62 91 SER A O 1
ATOM 643 N N . TYR A 1 92 ? -4.502 10.066 -3.554 1.00 88.06 92 TYR A N 1
ATOM 644 C CA . TYR A 1 92 ? -3.964 11.357 -3.979 1.00 88.06 92 TYR A CA 1
ATOM 645 C C . TYR A 1 92 ? -3.562 12.248 -2.802 1.00 88.06 92 TYR A C 1
ATOM 647 O O . TYR A 1 92 ? -2.953 13.297 -3.013 1.00 88.06 92 TYR A O 1
ATOM 655 N N . ALA A 1 93 ? -3.909 11.862 -1.572 1.00 86.25 93 ALA A N 1
ATOM 656 C CA . ALA A 1 93 ? -3.491 12.587 -0.386 1.00 86.25 93 ALA A CA 1
ATOM 657 C C . ALA A 1 93 ? -2.048 12.201 -0.012 1.00 86.25 93 ALA A C 1
ATOM 659 O O . ALA A 1 93 ? -1.707 11.015 -0.002 1.00 86.25 93 ALA A O 1
ATOM 660 N N . PRO A 1 94 ? -1.181 13.176 0.307 1.00 80.31 94 PRO A N 1
ATOM 661 C CA . PRO A 1 94 ? 0.140 12.873 0.836 1.00 80.31 94 PRO A CA 1
ATOM 662 C C . PRO A 1 94 ? 0.024 12.217 2.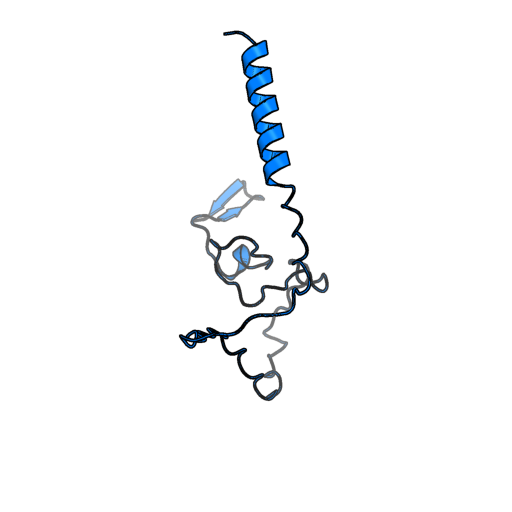216 1.00 80.31 94 PRO A C 1
ATOM 664 O O . PRO A 1 94 ? -0.911 12.488 2.966 1.00 80.31 94 PRO A O 1
ATOM 667 N N . GLY A 1 95 ? 1.010 11.394 2.570 1.00 77.75 95 GLY A N 1
ATOM 668 C CA . GLY A 1 95 ? 1.093 10.810 3.909 1.00 77.75 95 GLY A CA 1
ATOM 669 C C . GLY A 1 95 ? 0.203 9.591 4.138 1.00 77.75 95 GLY A C 1
ATOM 670 O O . GLY A 1 95 ? 0.075 9.190 5.289 1.00 77.75 95 GLY A O 1
ATOM 671 N N . LEU A 1 96 ? -0.355 8.988 3.075 1.00 78.50 96 LEU A N 1
ATOM 672 C CA . LEU A 1 96 ? -0.976 7.668 3.162 1.00 78.50 96 LEU A CA 1
ATOM 673 C C . LEU A 1 96 ? 0.066 6.671 3.673 1.00 78.50 96 LEU A C 1
ATOM 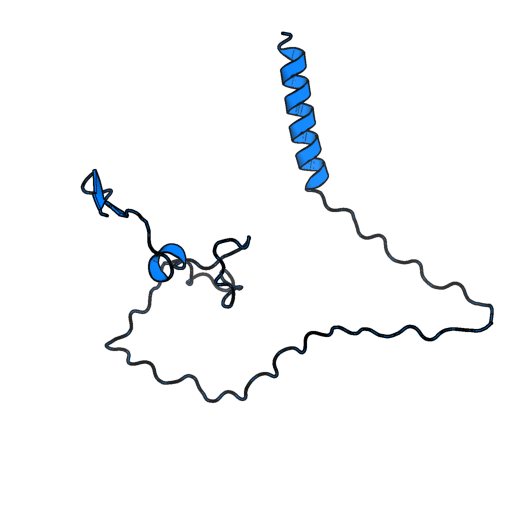675 O O . LEU A 1 96 ? 0.965 6.263 2.932 1.00 78.50 96 LEU A O 1
ATOM 679 N N . SER A 1 97 ? -0.035 6.309 4.944 1.00 76.50 97 SER A N 1
ATOM 680 C CA . SER A 1 97 ? 0.934 5.418 5.561 1.00 76.50 97 SER A CA 1
ATOM 681 C C . SER A 1 97 ? 0.534 3.967 5.341 1.00 76.50 97 SER A C 1
ATOM 683 O O . SER A 1 97 ? 1.400 3.108 5.270 1.00 76.50 97 SER A O 1
ATOM 685 N N . ARG A 1 98 ? -0.760 3.681 5.154 1.00 76.38 98 ARG A N 1
ATOM 686 C CA . ARG A 1 98 ? -1.342 2.334 5.118 1.00 76.38 98 ARG A CA 1
ATOM 687 C C . ARG A 1 98 ? -0.765 1.409 4.052 1.00 76.38 98 ARG A C 1
ATOM 689 O O . ARG A 1 98 ? -1.132 1.432 2.875 1.00 76.38 98 ARG A O 1
ATOM 696 N N . SER A 1 99 ? 0.061 0.489 4.522 1.00 73.31 99 SER A N 1
ATOM 697 C CA . SER A 1 99 ? 0.527 -0.629 3.721 1.00 73.31 99 SER A CA 1
ATOM 698 C C . SER A 1 99 ? -0.626 -1.604 3.439 1.00 73.31 99 SER A C 1
ATOM 700 O O . SER A 1 99 ? -1.518 -1.803 4.265 1.00 73.31 99 SER A O 1
ATOM 702 N N . GLY A 1 100 ? -0.667 -2.152 2.225 1.00 78.06 100 GLY A N 1
ATOM 703 C CA . GLY A 1 100 ? -1.798 -2.938 1.729 1.00 78.06 100 GLY A CA 1
ATOM 704 C C . GLY A 1 100 ? -2.825 -2.138 0.918 1.00 78.06 100 GLY A C 1
ATOM 705 O O . GLY A 1 100 ? -3.599 -2.756 0.191 1.00 78.06 100 GLY A O 1
ATOM 706 N N . PHE A 1 101 ? -2.846 -0.796 0.989 1.00 82.38 101 PHE A N 1
ATOM 707 C CA . PHE A 1 101 ? -3.850 -0.000 0.262 1.00 82.38 101 PHE A CA 1
ATOM 708 C C . PHE A 1 101 ? -3.806 -0.264 -1.247 1.00 82.38 101 PHE A C 1
ATOM 710 O O . PHE A 1 101 ? -4.839 -0.535 -1.856 1.00 82.38 101 PHE A O 1
ATOM 717 N N . THR A 1 102 ? -2.615 -0.252 -1.849 1.00 83.38 102 THR A N 1
ATOM 718 C CA . THR A 1 102 ? -2.481 -0.491 -3.290 1.00 83.38 102 THR A CA 1
ATOM 719 C C . THR A 1 102 ? -2.716 -1.950 -3.679 1.00 83.38 102 THR A C 1
ATOM 721 O O . THR A 1 102 ? -3.107 -2.219 -4.807 1.00 83.38 102 THR A O 1
ATOM 724 N N . GLN A 1 103 ? -2.505 -2.891 -2.756 1.00 83.19 103 GLN A N 1
ATOM 725 C CA . GLN A 1 103 ? -2.681 -4.325 -2.994 1.00 83.19 103 GLN A CA 1
ATOM 726 C C . GLN A 1 103 ? -4.132 -4.797 -2.831 1.00 83.19 103 GLN A C 1
ATOM 728 O O . GLN A 1 103 ? -4.502 -5.796 -3.436 1.00 83.19 103 GLN A O 1
ATOM 733 N N . ALA A 1 104 ? -4.927 -4.139 -1.981 1.00 84.12 104 ALA A N 1
ATOM 734 C CA . ALA A 1 104 ? -6.268 -4.603 -1.611 1.00 84.12 104 ALA A CA 1
ATOM 735 C C . ALA A 1 104 ? -7.402 -3.629 -1.965 1.00 84.12 104 ALA A C 1
ATOM 737 O O . ALA A 1 104 ? -8.560 -4.040 -1.984 1.00 84.12 104 ALA A O 1
ATOM 738 N N . CYS A 1 105 ? -7.110 -2.343 -2.192 1.00 86.56 105 CYS A N 1
ATOM 739 C CA . CYS A 1 105 ? -8.134 -1.316 -2.422 1.00 86.56 105 CYS A CA 1
ATOM 740 C C . CYS A 1 105 ? -8.056 -0.662 -3.807 1.00 86.56 105 CYS A C 1
ATOM 742 O O . CYS A 1 105 ? -8.941 0.120 -4.151 1.00 86.56 105 CYS A O 1
ATOM 744 N N . THR A 1 106 ? -7.020 -0.951 -4.593 1.00 88.94 106 THR A N 1
ATOM 745 C CA . THR A 1 106 ? -6.851 -0.410 -5.946 1.00 88.94 106 THR A CA 1
ATOM 746 C C . THR A 1 106 ? -6.519 -1.517 -6.926 1.00 88.94 106 THR A C 1
ATOM 748 O O . THR A 1 106 ? -5.914 -2.510 -6.540 1.00 88.94 106 THR A O 1
ATOM 751 N N . GLU A 1 107 ? -6.842 -1.295 -8.195 1.00 92.00 107 GLU A N 1
ATOM 752 C CA . GLU A 1 107 ? -6.522 -2.215 -9.281 1.00 92.00 107 GLU A CA 1
ATOM 753 C C . GLU A 1 107 ? -5.535 -1.558 -10.247 1.00 92.00 107 GLU A C 1
ATOM 755 O O . GLU A 1 107 ? -5.641 -0.366 -10.562 1.00 92.00 107 GLU A O 1
ATOM 760 N N . GLY A 1 108 ? -4.568 -2.343 -10.716 1.00 91.00 108 GLY A N 1
ATOM 761 C CA . GLY A 1 108 ? -3.711 -1.943 -11.823 1.00 91.00 108 GLY A CA 1
ATOM 762 C C . GLY A 1 108 ? -4.459 -2.027 -13.153 1.00 91.00 108 GLY A C 1
ATOM 763 O O . GLY A 1 108 ? -5.373 -2.826 -13.311 1.00 91.00 108 GLY A O 1
ATOM 764 N N . LEU A 1 109 ? -4.032 -1.235 -14.140 1.00 95.56 109 LEU A N 1
ATOM 765 C CA . LEU A 1 109 ? -4.405 -1.498 -15.539 1.00 95.56 109 LEU A CA 1
ATOM 766 C C . LEU A 1 109 ? -3.733 -2.769 -16.073 1.00 95.56 109 LEU A C 1
ATOM 768 O O . LEU A 1 109 ? -4.218 -3.360 -17.026 1.00 95.56 109 LEU A O 1
ATOM 772 N N . PHE A 1 110 ? -2.584 -3.113 -15.486 1.00 96.69 110 PHE A N 1
ATOM 773 C CA . PHE A 1 110 ? -1.830 -4.327 -15.742 1.00 96.69 110 PHE A CA 1
ATOM 774 C C . PHE A 1 110 ? -1.109 -4.742 -14.458 1.00 96.69 110 PHE A C 1
ATOM 776 O O . PHE A 1 110 ? -0.592 -3.893 -13.724 1.00 96.69 110 PHE A O 1
ATOM 783 N N . TYR A 1 111 ? -1.000 -6.044 -14.238 1.00 95.62 111 TYR A N 1
ATOM 784 C CA . TYR A 1 111 ? -0.168 -6.659 -13.216 1.00 95.62 111 TYR A CA 1
ATOM 785 C C . TYR A 1 111 ? 1.097 -7.218 -13.853 1.00 95.62 111 TYR A C 1
ATOM 787 O O . TYR A 1 111 ? 1.034 -7.995 -14.800 1.00 95.62 111 TYR A O 1
ATOM 795 N N . TYR A 1 112 ? 2.264 -6.849 -13.333 1.00 96.81 112 TYR A N 1
ATOM 796 C CA . TYR A 1 112 ? 3.525 -7.397 -13.822 1.00 96.81 112 TYR A CA 1
ATOM 797 C C . TYR A 1 112 ? 3.929 -8.635 -13.013 1.00 96.81 112 TYR A C 1
ATOM 799 O O . TYR A 1 112 ? 4.202 -8.551 -11.814 1.00 96.81 112 TYR A O 1
ATOM 807 N N . ASN A 1 113 ? 3.986 -9.789 -13.674 1.00 96.62 113 ASN A N 1
ATOM 808 C CA . ASN A 1 113 ? 4.517 -11.025 -13.120 1.00 96.62 113 ASN A CA 1
ATOM 809 C C . ASN A 1 113 ? 6.036 -11.079 -13.326 1.00 96.62 113 ASN A C 1
ATOM 811 O O . ASN A 1 113 ? 6.520 -11.472 -14.385 1.00 96.62 113 ASN A O 1
ATOM 815 N N . MET A 1 114 ? 6.791 -10.761 -12.275 1.00 96.81 114 MET A N 1
ATOM 816 C CA . MET A 1 114 ? 8.259 -10.768 -12.312 1.00 96.81 114 MET A CA 1
ATOM 817 C C . MET A 1 114 ? 8.879 -12.154 -12.529 1.00 96.81 114 MET A C 1
ATOM 819 O O . MET A 1 114 ? 10.015 -12.240 -12.984 1.00 96.81 114 MET A O 1
ATOM 823 N N . ILE A 1 115 ? 8.177 -13.234 -12.168 1.00 97.81 115 ILE A N 1
ATOM 824 C CA . ILE A 1 115 ? 8.692 -14.603 -12.328 1.00 97.81 115 ILE A CA 1
ATOM 825 C C . ILE A 1 115 ? 8.619 -15.019 -13.801 1.00 97.81 115 ILE A C 1
ATOM 827 O O . ILE A 1 115 ? 9.509 -15.713 -14.287 1.00 97.81 115 ILE A O 1
ATOM 831 N N . GLY A 1 116 ? 7.553 -14.605 -14.490 1.00 97.31 116 GLY A N 1
ATOM 832 C CA . GLY A 1 116 ? 7.300 -14.931 -15.894 1.00 97.31 116 GLY A CA 1
ATOM 833 C C . GLY A 1 116 ? 7.749 -13.871 -16.899 1.00 97.31 116 GLY A C 1
ATOM 834 O O . GLY A 1 116 ? 7.696 -14.155 -18.089 1.00 97.31 116 GLY A O 1
ATOM 835 N N . ASP A 1 117 ? 8.170 -12.686 -16.440 1.00 97.56 117 ASP A N 1
ATOM 836 C CA . ASP A 1 117 ? 8.426 -11.506 -17.286 1.00 97.56 117 ASP A CA 1
ATOM 837 C C . ASP A 1 117 ? 7.221 -11.172 -18.192 1.00 97.56 117 ASP A C 1
ATOM 839 O O . ASP A 1 117 ? 7.333 -10.978 -19.401 1.00 97.56 117 ASP A O 1
ATOM 843 N N . GLU A 1 118 ? 6.024 -11.164 -17.597 1.00 98.19 118 GLU A N 1
ATOM 844 C CA . GLU A 1 118 ? 4.755 -11.023 -18.317 1.00 98.19 118 GLU A CA 1
ATOM 845 C C . GLU A 1 118 ? 3.872 -9.939 -17.691 1.00 98.19 118 GLU A C 1
ATOM 847 O O . GLU A 1 118 ? 3.766 -9.832 -16.467 1.00 98.19 118 GLU A O 1
ATOM 852 N N . PHE A 1 119 ? 3.199 -9.154 -18.536 1.00 97.81 119 PHE A N 1
ATOM 853 C CA . PHE A 1 119 ? 2.124 -8.256 -18.116 1.00 97.81 119 PHE A CA 1
ATOM 854 C C . PHE A 1 119 ? 0.768 -8.946 -18.268 1.00 97.81 119 PHE A C 1
ATOM 856 O O . PHE A 1 119 ? 0.406 -9.386 -19.357 1.00 97.81 119 PHE A O 1
ATOM 863 N N . ILE A 1 120 ? 0.011 -8.988 -17.179 1.00 96.69 120 ILE A N 1
ATOM 864 C CA . ILE A 1 120 ? -1.340 -9.535 -17.096 1.00 96.69 120 ILE A CA 1
ATOM 865 C C . ILE A 1 120 ? -2.313 -8.349 -17.137 1.00 96.69 120 ILE A C 1
ATOM 867 O O . ILE A 1 120 ? -2.174 -7.461 -16.295 1.00 96.69 120 ILE A O 1
ATOM 871 N N . PRO A 1 121 ? -3.237 -8.284 -18.106 1.00 93.94 121 PRO A N 1
ATOM 872 C CA . PRO A 1 121 ? -4.265 -7.247 -18.149 1.00 93.94 121 PRO A CA 1
ATOM 873 C C . PRO A 1 121 ? -5.298 -7.396 -17.028 1.00 93.94 121 PRO A C 1
ATOM 875 O O . PRO A 1 121 ? -5.537 -8.542 -16.581 1.00 93.94 121 PRO A O 1
#

pLDDT: mean 72.31, std 20.37, range [28.52, 98.19]

Solvent-accessible surface area (backbone atoms only — not comparable to full-atom values): 8689 Å² total; per-residue (Å²): 131,60,70,67,57,56,53,49,52,54,52,52,51,55,49,52,55,53,59,71,66,57,73,81,81,83,74,81,81,81,80,88,83,86,88,82,91,81,89,86,80,86,77,84,81,80,73,81,69,76,73,74,77,74,80,71,78,83,83,64,84,79,89,72,64,68,95,82,52,85,84,83,77,81,51,62,78,76,45,88,82,64,58,82,57,86,84,65,83,53,90,86,48,84,82,71,55,60,55,55,46,72,77,74,75,50,81,69,84,52,49,77,41,80,92,75,77,40,77,42,114